Protein AF-A0A511CW20-F1 (afdb_monomer_lite)

pLDDT: mean 80.69, std 12.35, range [47.81, 94.75]

Radius of gyration: 12.45 Å; chains: 1; bounding box: 23×22×30 Å

Secondary structure (DSSP, 8-state):
--TT------TT-------BTTTB--------TT---B-TTS-B----TTT-

Structure (mmCIF, N/CA/C/O backbone):
data_AF-A0A511CW20-F1
#
_entry.id   AF-A0A511CW20-F1
#
loop_
_atom_site.group_PDB
_atom_site.id
_atom_site.type_symbol
_atom_site.label_atom_id
_atom_site.label_alt_id
_atom_site.label_comp_id
_atom_site.label_asym_id
_atom_site.label_entity_id
_atom_site.label_seq_id
_atom_site.pdbx_PDB_ins_code
_atom_site.Cartn_x
_atom_site.Cartn_y
_atom_site.Cartn_z
_atom_site.occupancy
_atom_site.B_iso_or_equiv
_atom_site.auth_seq_id
_atom_site.auth_comp_id
_atom_site.auth_asym_id
_atom_site.auth_atom_id
_atom_site.pdbx_PDB_model_num
ATOM 1 N N . MET A 1 1 ? -3.843 -7.095 9.795 1.00 84.31 1 MET A N 1
ATOM 2 C CA . MET A 1 1 ? -2.381 -6.947 9.909 1.00 84.31 1 MET A CA 1
ATOM 3 C C . MET A 1 1 ? -2.104 -6.475 11.316 1.00 84.31 1 MET A C 1
ATOM 5 O O . MET A 1 1 ? -2.770 -5.543 11.756 1.00 84.31 1 MET A O 1
ATOM 9 N N . ALA A 1 2 ? -1.196 -7.131 12.016 1.00 88.75 2 ALA A N 1
ATOM 10 C CA . ALA A 1 2 ? -0.635 -6.657 13.267 1.00 88.75 2 ALA A CA 1
ATOM 11 C C . ALA A 1 2 ? 0.626 -5.811 12.993 1.00 88.75 2 ALA A C 1
ATOM 13 O O . ALA A 1 2 ? 1.213 -5.907 11.910 1.00 88.75 2 ALA A O 1
ATOM 14 N N . PRO A 1 3 ? 1.070 -4.977 13.950 1.00 91.06 3 PRO A N 1
ATOM 15 C CA . PRO A 1 3 ? 2.374 -4.329 13.862 1.00 91.06 3 PRO A CA 1
ATOM 16 C C . PRO A 1 3 ? 3.493 -5.355 13.635 1.00 91.06 3 PRO A C 1
ATOM 18 O O . PRO A 1 3 ? 3.575 -6.350 14.350 1.00 91.06 3 PRO A O 1
ATOM 21 N N . GLY A 1 4 ? 4.353 -5.103 12.646 1.00 93.50 4 GLY A N 1
ATOM 22 C CA . GLY A 1 4 ? 5.433 -6.014 12.244 1.00 93.50 4 GLY A CA 1
ATOM 23 C C . GLY A 1 4 ? 5.079 -6.956 11.088 1.00 93.50 4 GLY A C 1
ATOM 24 O O . GLY A 1 4 ? 5.989 -7.499 10.462 1.00 93.50 4 GLY A O 1
ATOM 25 N N . ASP A 1 5 ? 3.795 -7.100 10.743 1.00 94.62 5 ASP A N 1
ATOM 26 C CA . ASP A 1 5 ? 3.398 -7.850 9.552 1.00 94.62 5 ASP A CA 1
ATOM 27 C C . ASP A 1 5 ? 3.907 -7.166 8.278 1.00 94.62 5 ASP A C 1
ATOM 29 O O . ASP A 1 5 ? 3.874 -5.942 8.137 1.00 94.62 5 ASP A O 1
ATOM 33 N N . THR A 1 6 ? 4.311 -7.982 7.306 1.00 94.12 6 THR A N 1
ATOM 34 C CA . THR A 1 6 ? 4.619 -7.531 5.946 1.00 94.12 6 THR A CA 1
ATOM 35 C C . THR A 1 6 ? 3.550 -8.029 4.987 1.00 94.12 6 THR A C 1
ATOM 37 O O . THR A 1 6 ? 3.184 -9.203 5.003 1.00 94.12 6 THR A O 1
ATOM 40 N N . VAL A 1 7 ? 3.081 -7.144 4.107 1.00 91.44 7 VAL A N 1
ATOM 41 C CA . VAL A 1 7 ? 2.156 -7.491 3.025 1.00 91.44 7 VAL A CA 1
ATOM 42 C C . VAL A 1 7 ? 2.775 -7.112 1.690 1.00 91.44 7 VAL A C 1
ATOM 44 O O . VAL A 1 7 ? 3.218 -5.984 1.498 1.00 91.44 7 VAL A O 1
ATO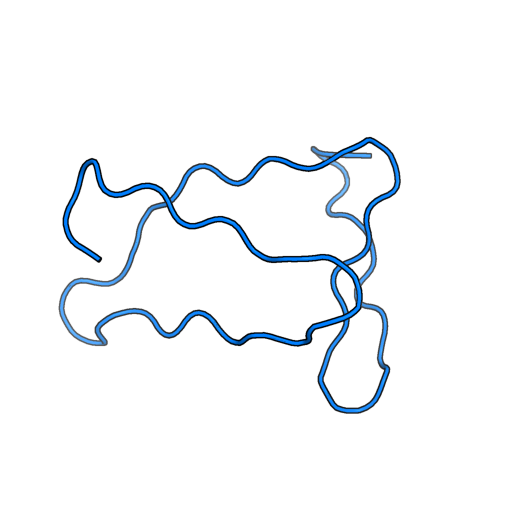M 47 N N . VAL A 1 8 ? 2.768 -8.059 0.751 1.00 91.12 8 VAL A N 1
ATOM 48 C CA . VAL A 1 8 ? 3.227 -7.849 -0.625 1.00 91.12 8 VAL A CA 1
ATOM 49 C C . VAL A 1 8 ? 2.012 -7.757 -1.541 1.00 91.12 8 VAL A C 1
ATOM 51 O O . VAL A 1 8 ? 1.216 -8.693 -1.631 1.00 91.12 8 VAL A O 1
ATOM 54 N N . LEU A 1 9 ? 1.868 -6.627 -2.234 1.00 88.06 9 LEU A N 1
ATOM 55 C CA . LEU A 1 9 ? 0.837 -6.432 -3.251 1.00 88.06 9 LEU A CA 1
ATOM 56 C C . LEU A 1 9 ? 1.427 -6.754 -4.628 1.00 88.06 9 LEU A C 1
ATOM 58 O O . LEU A 1 9 ? 2.300 -6.042 -5.118 1.00 88.06 9 LEU A O 1
ATOM 62 N N . ALA A 1 10 ? 0.966 -7.843 -5.243 1.00 86.62 10 ALA A N 1
ATOM 63 C CA . ALA A 1 10 ? 1.417 -8.237 -6.574 1.00 86.62 10 ALA A CA 1
ATOM 64 C C . ALA A 1 10 ? 0.951 -7.238 -7.648 1.00 86.62 10 ALA A C 1
ATOM 66 O O . ALA A 1 10 ? -0.188 -6.763 -7.622 1.00 86.62 10 ALA A O 1
ATOM 67 N N . ALA A 1 11 ? 1.816 -6.964 -8.626 1.00 82.19 11 ALA A N 1
ATOM 68 C CA . ALA A 1 11 ? 1.484 -6.115 -9.766 1.00 82.19 11 ALA A CA 1
ATOM 69 C C . ALA A 1 11 ? 0.284 -6.666 -10.561 1.00 82.19 11 ALA A C 1
ATOM 71 O O . ALA A 1 11 ? 0.055 -7.874 -10.621 1.00 82.19 11 ALA A O 1
ATOM 72 N N . GLY A 1 12 ? -0.503 -5.767 -11.160 1.00 80.62 12 GLY A N 1
ATOM 73 C CA . GLY A 1 12 ? -1.697 -6.121 -11.943 1.00 80.62 12 GLY A CA 1
ATOM 74 C C . GLY A 1 12 ? -2.895 -6.599 -11.113 1.00 80.62 12 GLY A C 1
ATOM 75 O O . GLY A 1 12 ? -3.983 -6.783 -11.651 1.00 80.62 12 GLY A O 1
ATOM 76 N N . CYS A 1 13 ? -2.733 -6.763 -9.799 1.00 82.50 13 CYS A N 1
ATOM 77 C CA . CYS A 1 13 ? -3.804 -7.115 -8.881 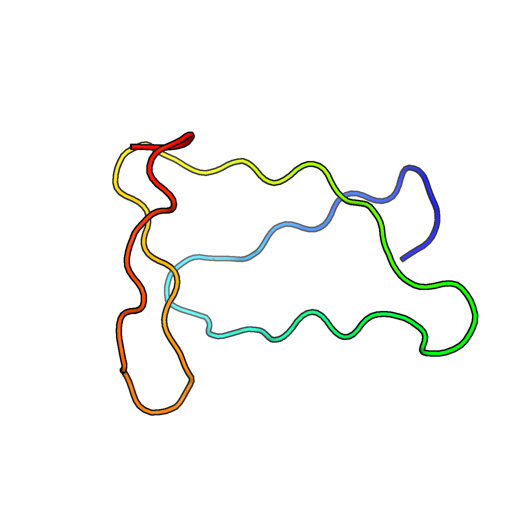1.00 82.50 13 CYS A CA 1
ATOM 78 C C . CYS A 1 13 ? -4.235 -5.889 -8.076 1.00 82.50 13 CYS A C 1
ATOM 80 O O . CYS A 1 13 ? -3.588 -5.524 -7.096 1.00 82.50 13 CYS A O 1
ATOM 82 N N . VAL A 1 14 ? -5.374 -5.290 -8.433 1.00 78.81 14 VAL A N 1
ATOM 83 C CA . VAL A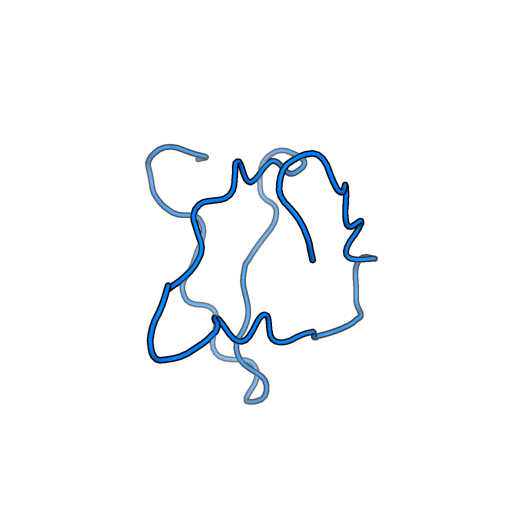 1 14 ? -5.958 -4.217 -7.617 1.00 78.81 14 VAL A CA 1
ATOM 84 C C . VAL A 1 14 ? -6.360 -4.789 -6.255 1.00 78.81 14 VAL A C 1
ATOM 86 O O . VAL A 1 14 ? -7.033 -5.823 -6.155 1.00 78.81 14 VAL A O 1
ATOM 89 N N . ARG A 1 15 ? -5.905 -4.133 -5.186 1.00 82.81 15 ARG A N 1
ATOM 90 C CA . ARG A 1 15 ? -6.188 -4.487 -3.792 1.00 82.81 15 ARG A CA 1
ATOM 91 C C . ARG A 1 15 ? -6.522 -3.222 -3.016 1.00 82.81 15 ARG A C 1
ATOM 93 O O . ARG A 1 15 ? -5.977 -2.158 -3.290 1.00 82.81 15 ARG A O 1
ATOM 100 N N . ARG A 1 16 ? -7.410 -3.351 -2.032 1.00 82.88 16 ARG A N 1
ATOM 101 C CA . ARG A 1 16 ? -7.753 -2.274 -1.102 1.00 82.88 16 ARG A CA 1
ATOM 102 C C . ARG A 1 16 ? -7.239 -2.639 0.284 1.00 82.88 16 ARG A C 1
ATOM 104 O O . ARG A 1 16 ? -7.627 -3.674 0.817 1.00 82.88 16 ARG A O 1
ATOM 111 N N . ILE A 1 17 ? -6.407 -1.776 0.860 1.00 84.50 17 ILE A N 1
ATOM 112 C CA . ILE A 1 17 ? -6.079 -1.824 2.286 1.00 84.50 17 ILE A CA 1
ATOM 113 C C . ILE A 1 17 ? -7.171 -1.046 3.022 1.00 84.50 17 ILE A C 1
ATOM 115 O O . ILE A 1 17 ? -7.415 0.119 2.712 1.00 84.50 17 ILE A O 1
ATOM 119 N N . VAL A 1 18 ? -7.851 -1.699 3.961 1.00 88.12 18 VAL A N 1
ATOM 120 C CA . VAL A 1 18 ? -8.852 -1.069 4.828 1.00 88.12 18 VAL A CA 1
ATOM 121 C C . VAL A 1 18 ? -8.282 -1.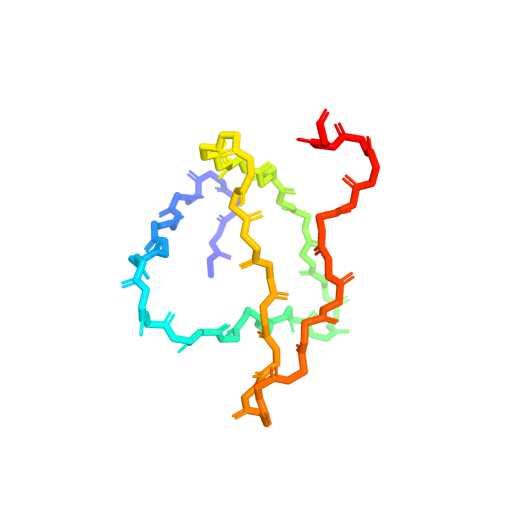053 6.237 1.00 88.12 18 VAL A C 1
ATOM 123 O O . VAL A 1 18 ? -7.949 -2.106 6.779 1.00 88.12 18 VAL A O 1
ATOM 126 N N . ALA A 1 19 ? -8.122 0.145 6.791 1.00 89.38 19 ALA A N 1
ATOM 127 C CA . ALA A 1 19 ? -7.694 0.321 8.168 1.00 89.38 19 ALA A CA 1
ATOM 128 C C . ALA A 1 19 ? -8.826 -0.056 9.127 1.00 89.38 19 ALA A C 1
ATOM 130 O O . ALA A 1 19 ? -10.004 0.111 8.800 1.00 89.38 19 ALA A O 1
ATOM 131 N N . ASP A 1 20 ? -8.463 -0.516 10.319 1.00 92.12 20 ASP A N 1
ATOM 132 C CA . ASP A 1 20 ? -9.424 -0.612 11.408 1.00 92.12 20 ASP A CA 1
ATOM 133 C C . ASP A 1 20 ? -9.967 0.798 11.729 1.00 92.12 20 ASP A C 1
ATOM 135 O O . ASP A 1 20 ? -9.179 1.739 11.843 1.00 92.12 20 ASP A O 1
ATOM 139 N N . PRO A 1 21 ? -11.291 0.992 11.850 1.00 90.31 21 PRO A N 1
ATOM 140 C CA . PRO A 1 21 ? -11.866 2.327 12.001 1.00 90.31 21 PRO A CA 1
ATOM 141 C C . PRO A 1 21 ? -11.621 2.952 13.381 1.00 90.31 21 PRO A C 1
ATOM 143 O O . PRO A 1 21 ? -11.784 4.162 13.521 1.00 90.31 21 PRO A O 1
ATOM 146 N N . GLN A 1 22 ? -11.265 2.162 14.399 1.00 94.75 22 GLN A N 1
ATOM 147 C CA . GLN A 1 22 ? -11.033 2.660 15.757 1.00 94.75 22 GLN A CA 1
ATOM 148 C C . GLN A 1 22 ? -9.555 2.966 16.006 1.00 94.75 22 GLN A C 1
ATOM 150 O O . GLN A 1 22 ? -9.223 3.962 16.641 1.00 94.75 22 GLN A O 1
ATOM 155 N N . THR A 1 23 ? -8.671 2.106 15.507 1.00 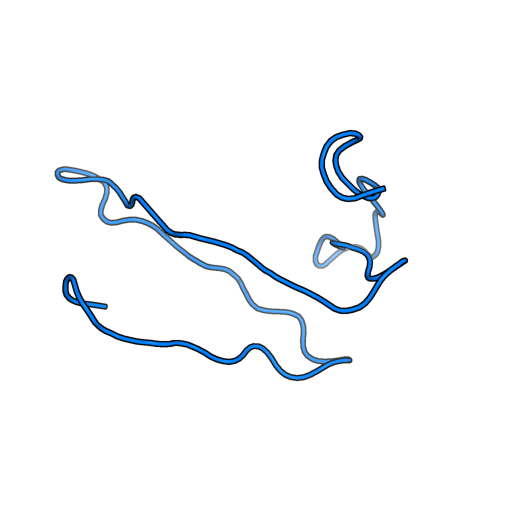92.38 23 THR A N 1
ATOM 156 C CA . THR A 1 23 ? -7.226 2.152 15.768 1.00 92.38 23 THR A CA 1
ATOM 157 C C . THR A 1 23 ? -6.412 2.668 14.582 1.00 92.38 23 THR A C 1
ATOM 159 O O . THR A 1 23 ? -5.272 3.097 14.759 1.00 92.38 23 THR A O 1
ATOM 162 N N . GLY A 1 24 ? -6.997 2.696 13.384 1.00 90.88 24 GLY A N 1
ATOM 163 C CA . GLY A 1 24 ? -6.335 3.138 12.165 1.00 90.88 24 GLY A CA 1
ATOM 164 C C . GLY A 1 24 ? -5.273 2.155 11.672 1.00 90.88 24 GLY A C 1
ATOM 165 O O . GLY A 1 24 ? -5.251 0.975 12.019 1.00 90.88 24 GLY A O 1
ATOM 166 N N . VAL A 1 25 ? -4.392 2.642 10.798 1.00 90.25 25 VAL A N 1
ATOM 167 C CA . VAL A 1 25 ? -3.205 1.903 10.364 1.00 90.25 25 VAL A CA 1
ATOM 168 C C . VAL A 1 25 ? -2.087 2.881 10.026 1.00 90.25 25 VAL A C 1
ATOM 170 O O . VAL A 1 25 ? -2.313 3.882 9.350 1.00 90.25 25 VAL A O 1
ATOM 173 N N . SER A 1 26 ? -0.875 2.551 10.460 1.00 90.88 26 SER A N 1
ATOM 174 C CA . SER A 1 26 ? 0.359 3.184 10.000 1.00 90.88 26 SER A CA 1
ATOM 175 C C . SER A 1 26 ? 1.199 2.120 9.311 1.00 90.88 26 SER A C 1
ATOM 177 O O . SER A 1 26 ? 1.413 1.046 9.871 1.00 90.88 26 SER A O 1
ATOM 179 N N . ALA A 1 27 ? 1.658 2.401 8.095 1.00 90.19 27 ALA A N 1
ATOM 180 C CA . ALA A 1 27 ? 2.452 1.468 7.308 1.00 90.19 27 ALA A CA 1
ATOM 181 C C . ALA A 1 27 ? 3.550 2.209 6.546 1.00 90.19 27 ALA A C 1
ATOM 183 O O . ALA A 1 27 ? 3.336 3.319 6.057 1.00 90.19 27 ALA A O 1
ATOM 184 N N . LEU A 1 28 ? 4.709 1.565 6.415 1.00 90.69 28 LEU A N 1
ATOM 185 C CA . LEU A 1 28 ? 5.723 1.974 5.455 1.00 90.69 28 LEU A CA 1
ATOM 186 C C . LEU A 1 28 ? 5.401 1.315 4.116 1.00 90.69 28 LEU A C 1
ATOM 188 O O . LEU A 1 28 ? 5.263 0.095 4.034 1.00 90.69 28 LEU A O 1
ATOM 192 N N . VAL A 1 29 ? 5.263 2.133 3.078 1.00 87.06 29 VAL A N 1
ATOM 193 C CA . VAL A 1 29 ? 4.952 1.673 1.725 1.00 87.06 29 VAL A CA 1
ATOM 194 C C . VAL A 1 29 ? 6.170 1.917 0.852 1.00 87.06 29 VAL A C 1
ATOM 196 O O . VAL A 1 29 ? 6.726 3.011 0.847 1.00 87.06 29 VAL A O 1
ATOM 199 N N . THR A 1 30 ? 6.581 0.887 0.121 1.00 88.56 30 THR A N 1
ATOM 200 C CA . THR A 1 30 ? 7.675 0.959 -0.846 1.00 88.56 30 THR A CA 1
ATOM 201 C C . THR A 1 30 ? 7.282 0.232 -2.124 1.00 88.56 30 THR A C 1
ATOM 203 O O . THR A 1 30 ? 6.494 -0.717 -2.102 1.00 88.56 30 THR A O 1
ATOM 206 N N . SER A 1 31 ? 7.818 0.695 -3.245 1.00 85.88 31 SER A N 1
ATOM 207 C CA . SER A 1 31 ? 7.601 0.127 -4.568 1.00 85.88 31 SER A CA 1
ATOM 208 C C . SER A 1 31 ? 8.816 0.377 -5.454 1.00 85.88 31 SER A C 1
ATOM 210 O O . SER A 1 31 ? 9.678 1.194 -5.135 1.00 85.88 31 SER A O 1
ATOM 212 N N . ALA A 1 32 ? 8.870 -0.300 -6.602 1.00 86.06 32 ALA A N 1
ATOM 213 C CA . ALA A 1 32 ? 9.801 0.087 -7.656 1.00 86.06 32 ALA A CA 1
ATOM 214 C C . ALA A 1 32 ? 9.517 1.526 -8.127 1.00 86.06 32 ALA A C 1
ATOM 216 O O . ALA A 1 32 ? 8.374 1.994 -8.062 1.00 86.06 32 ALA A O 1
ATOM 217 N N . ALA A 1 33 ? 10.551 2.203 -8.627 1.00 81.81 33 ALA A N 1
ATOM 218 C CA . ALA A 1 33 ? 10.419 3.531 -9.217 1.00 81.81 33 ALA A CA 1
ATOM 219 C C . ALA A 1 33 ? 9.369 3.528 -10.344 1.00 81.81 33 ALA A C 1
ATOM 221 O O . ALA A 1 33 ? 9.319 2.604 -11.159 1.00 81.81 33 ALA A O 1
ATOM 222 N N . GLY A 1 34 ? 8.513 4.553 -10.371 1.00 78.31 34 GLY A N 1
ATOM 223 C CA . GLY A 1 34 ? 7.447 4.695 -11.368 1.00 78.31 34 GLY A CA 1
ATOM 224 C C . GLY A 1 34 ? 6.235 3.769 -11.187 1.00 78.31 34 GLY A C 1
ATOM 225 O O . GLY A 1 34 ? 5.354 3.764 -12.051 1.00 78.31 34 GLY A O 1
ATOM 226 N N . ALA A 1 35 ? 6.153 2.993 -10.100 1.00 81.06 35 ALA A N 1
ATOM 227 C CA . ALA A 1 35 ? 4.950 2.228 -9.773 1.00 81.06 35 ALA A CA 1
ATOM 228 C C . ALA A 1 35 ? 3.758 3.160 -9.507 1.00 81.06 35 ALA A C 1
ATOM 230 O O . ALA A 1 35 ? 3.902 4.170 -8.827 1.00 81.06 35 ALA A O 1
ATOM 231 N N . ARG A 1 36 ? 2.571 2.807 -10.017 1.00 77.12 36 ARG A N 1
ATOM 232 C CA . ARG A 1 36 ? 1.371 3.661 -9.971 1.00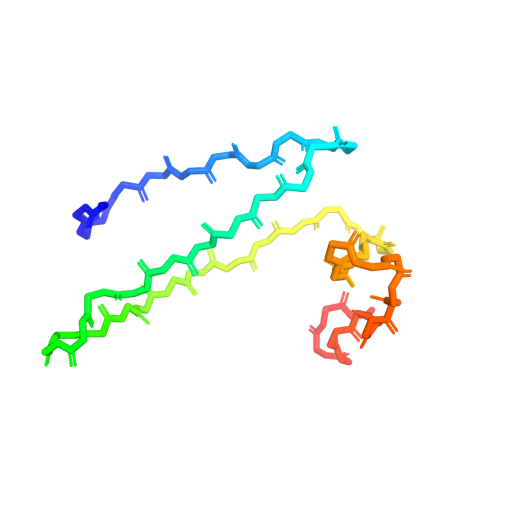 77.12 36 ARG A CA 1
ATOM 233 C C . ARG A 1 36 ? 0.277 3.067 -9.097 1.00 77.12 36 ARG A C 1
ATOM 235 O O . ARG A 1 36 ? -0.020 1.874 -9.190 1.00 77.12 36 ARG A O 1
ATOM 242 N N . ALA A 1 37 ? -0.362 3.918 -8.300 1.00 76.00 37 ALA A N 1
ATOM 243 C CA . ALA A 1 37 ? -1.570 3.568 -7.570 1.00 76.00 37 ALA A CA 1
ATOM 244 C C . ALA A 1 37 ? -2.804 3.886 -8.427 1.00 76.00 37 ALA A C 1
ATOM 246 O O . ALA A 1 37 ? -3.019 5.025 -8.837 1.00 76.00 37 ALA A O 1
ATOM 247 N N . THR A 1 38 ? -3.632 2.874 -8.677 1.00 75.31 38 THR A N 1
ATOM 248 C CA . THR A 1 38 ? -4.857 2.999 -9.477 1.00 75.31 38 THR A CA 1
ATOM 249 C C . THR A 1 38 ? -6.089 2.679 -8.641 1.00 75.31 38 THR A C 1
ATOM 251 O O . THR A 1 38 ? -6.058 1.841 -7.735 1.00 75.31 38 THR A O 1
ATOM 254 N N . LEU A 1 39 ? -7.191 3.367 -8.932 1.00 73.12 39 LEU A N 1
ATOM 255 C CA . LEU A 1 39 ? -8.508 3.029 -8.408 1.00 73.12 39 LEU A CA 1
ATOM 256 C C . LEU A 1 39 ? -9.136 1.882 -9.222 1.00 73.12 39 LEU A C 1
ATOM 258 O O . LEU A 1 39 ? -8.739 1.644 -10.363 1.00 73.12 39 LEU A O 1
ATOM 262 N N . PRO A 1 40 ? -10.137 1.168 -8.668 1.00 72.62 40 PRO A N 1
ATOM 263 C CA . PRO A 1 40 ? -10.816 0.083 -9.382 1.00 72.62 40 PRO A CA 1
ATOM 264 C C . PRO A 1 40 ? -11.485 0.503 -10.698 1.00 72.62 40 PRO A C 1
ATOM 266 O O . PRO A 1 40 ? -11.703 -0.341 -11.558 1.00 72.62 40 PRO A O 1
ATOM 269 N N . ASP A 1 41 ? -11.809 1.788 -10.853 1.00 81.38 41 ASP A N 1
ATOM 270 C CA . ASP A 1 41 ? -12.361 2.374 -12.080 1.00 81.38 41 ASP A CA 1
ATOM 271 C C . ASP A 1 41 ? -11.281 2.732 -13.124 1.00 81.38 41 ASP A C 1
ATOM 273 O O . ASP A 1 41 ? -11.592 3.299 -14.167 1.00 81.38 41 ASP A O 1
ATOM 277 N N . GLY A 1 42 ? -10.014 2.398 -12.855 1.00 72.69 42 GLY A N 1
ATOM 278 C CA . GLY A 1 42 ? -8.876 2.698 -13.720 1.00 72.69 42 GLY A CA 1
ATOM 279 C C . GLY A 1 42 ? -8.322 4.112 -13.554 1.00 72.69 42 GLY A C 1
ATOM 280 O O . GLY A 1 42 ? -7.333 4.444 -14.205 1.00 72.69 42 GLY A O 1
ATOM 281 N N . THR A 1 43 ? -8.905 4.938 -12.678 1.00 79.38 43 THR A N 1
ATOM 282 C CA . THR A 1 43 ? -8.388 6.281 -12.404 1.00 79.38 43 THR A CA 1
ATOM 283 C C . THR A 1 43 ? -7.010 6.181 -11.761 1.00 79.38 43 THR A C 1
ATOM 285 O O . THR A 1 43 ? -6.847 5.627 -10.671 1.00 79.38 43 THR A O 1
ATOM 288 N N . ASP A 1 44 ? -6.017 6.751 -12.432 1.00 74.00 44 ASP A N 1
ATOM 289 C CA . ASP A 1 44 ? -4.668 6.926 -11.910 1.00 74.00 44 ASP A CA 1
ATOM 290 C C . ASP A 1 44 ? -4.639 8.172 -11.017 1.00 74.00 44 ASP A C 1
ATOM 292 O O . ASP A 1 44 ? -4.963 9.272 -11.469 1.00 74.00 44 ASP A O 1
ATOM 296 N N . ARG A 1 45 ? -4.280 8.016 -9.738 1.00 66.50 45 ARG A N 1
ATOM 297 C CA . ARG A 1 45 ? -4.013 9.169 -8.855 1.00 66.50 45 ARG A CA 1
ATOM 298 C C . ARG A 1 45 ? -2.531 9.536 -8.794 1.00 66.50 45 ARG A C 1
ATOM 300 O O . ARG A 1 45 ? -2.161 10.425 -8.033 1.00 66.50 45 ARG A O 1
ATOM 307 N N . GLY A 1 46 ? -1.716 8.904 -9.632 1.00 64.81 46 GLY A N 1
ATOM 308 C CA . GLY A 1 46 ? -0.297 9.160 -9.770 1.00 64.81 46 GLY A CA 1
ATOM 309 C C . GLY A 1 46 ? 0.541 8.506 -8.679 1.00 64.81 46 GLY A C 1
ATOM 310 O O . GLY A 1 46 ? 0.066 7.751 -7.825 1.00 64.81 46 GLY A O 1
ATOM 311 N N . VAL A 1 47 ? 1.833 8.806 -8.747 1.00 59.41 47 VAL A N 1
ATOM 312 C CA . VAL A 1 47 ? 2.808 8.534 -7.691 1.00 59.41 47 VAL A CA 1
ATOM 313 C C . VAL A 1 47 ? 2.794 9.750 -6.766 1.00 59.41 47 VAL A C 1
ATOM 315 O O . VAL A 1 47 ? 2.863 10.865 -7.278 1.00 59.41 47 VAL A O 1
ATOM 318 N N . PRO A 1 48 ? 2.684 9.597 -5.437 1.00 54.31 48 PRO A N 1
ATOM 319 C CA . PRO A 1 48 ? 2.913 10.720 -4.536 1.00 54.31 48 PRO A CA 1
ATOM 320 C C . PRO A 1 48 ? 4.320 11.294 -4.769 1.00 54.31 48 PRO A C 1
ATOM 322 O O . PRO A 1 48 ? 5.269 10.518 -4.829 1.00 54.31 48 PRO A O 1
ATOM 325 N N . ASP A 1 49 ? 4.475 12.620 -4.847 1.00 51.78 49 ASP A N 1
ATOM 326 C CA . ASP A 1 49 ? 5.746 13.273 -5.236 1.00 51.78 49 ASP A CA 1
ATOM 327 C C . ASP A 1 49 ? 6.967 12.867 -4.391 1.00 51.78 49 ASP A C 1
ATOM 329 O O . ASP A 1 49 ? 8.101 12.969 -4.841 1.00 51.78 49 ASP A O 1
ATOM 333 N N . TRP A 1 50 ? 6.760 12.376 -3.169 1.00 53.66 50 TRP A N 1
ATOM 334 C CA . TRP A 1 50 ? 7.831 11.901 -2.287 1.00 53.66 50 TRP A CA 1
ATOM 335 C C . TRP A 1 50 ? 8.359 10.490 -2.624 1.00 53.66 50 TRP A C 1
ATOM 337 O O . TRP A 1 50 ? 9.340 10.062 -2.020 1.00 53.66 50 TRP A O 1
ATOM 347 N N . ILE A 1 51 ? 7.721 9.768 -3.555 1.00 47.81 51 ILE A N 1
ATOM 348 C CA . ILE A 1 51 ? 8.177 8.475 -4.117 1.00 47.81 51 ILE A CA 1
ATOM 349 C C . ILE A 1 51 ? 8.572 8.615 -5.603 1.00 47.81 51 ILE A C 1
ATOM 351 O O . ILE A 1 51 ? 9.040 7.646 -6.200 1.00 47.81 51 ILE A O 1
ATOM 355 N N . ALA A 1 52 ? 8.339 9.778 -6.222 1.00 49.50 52 ALA A N 1
ATOM 356 C CA . ALA A 1 52 ? 8.629 10.009 -7.638 1.00 49.50 52 ALA A CA 1
ATOM 357 C C . ALA A 1 52 ? 10.135 9.983 -7.947 1.00 49.50 52 ALA A C 1
ATOM 359 O O . ALA A 1 52 ? 10.927 10.510 -7.133 1.00 49.50 52 ALA A O 1
#

Organism: NCBI:txid1123024

Foldseek 3Di:
DDPPDDDDDDPPDDDDDDADPPPGDDDDDDDPQQDWDADPVRDTPGDDPVRD

Sequence (52 aa):
MAPGDTVVLAAGCVRRIVADPQTGVSALVTSAAGARATLPDGTDRGVPDWIA